Protein AF-W2T061-F1 (afdb_monomer_lite)

Radius of gyration: 16.52 Å; chains: 1; bounding box: 41×18×55 Å

Secondary structure (DSSP, 8-state):
------------TTPEE-TTSS-EE-GGGSSSSS--SSSGGGGBS-SS-STTPEEETTTTEEEPGGGTTSSS--STT-TTS---

Organism: Necator americanus (NCBI:txid51031)

Sequence (84 aa):
MYMHDYPESTCDDDEMSCPSTSLCLPPSSVCDGIVDCDTEEDEVNCEDCNRGARFCEVTKRCIPAGQLCDGIPQCPDKSDEQVG

pLDDT: mean 86.03, std 10.56, range [52.47, 94.38]

InterPro domains:
  IPR002172 Low-density lipoprotein (LDL) receptor class A repeat [PF00057] (9-46)
  IPR002172 Low-density lipoprotein (LDL) receptor class A repeat [PF00057] (48-82)
  IPR002172 Low-density lipoprotein (LDL) receptor class A repeat [PR00261] (22-43)
  IPR002172 Low-density lipoprotein (LDL) receptor class A repeat [PR00261] (60-81)
  IPR002172 Low-density lipoprotein (LDL) receptor class A repeat [PS50068] (10-47)
  IPR002172 Low-density lipoprotein (LDL) receptor class A repeat [PS50068] (48-82)
  IPR002172 Low-density lipoprotein (LDL) receptor class A repeat [SM00192] (10-48)
  IPR002172 Low-density lipoprotein (LDL) receptor class A repeat [SM00192] (49-82)
  IPR023415 Low-density lipoprotein (LDL) receptor class A, conserved site [PS01209] (24-49)
  IPR036055 LDL receptor-like superfamily [G3DSA:4.10.400.10] (7-50)
  IPR036055 LDL receptor-like superfamily [G3DSA:4.10.400.10] (51-83)
  IPR036055 LDL receptor-like superfamily [SSF57424] (10-46)
  IPR036055 LDL receptor-like superfamily [SSF57424] (49-82)
  IPR051221 Low-density lipoprotein receptor-related [PTHR22722] (8-82)

Foldseek 3Di:
DDDPDDDPLDADPQWDAQPVDSDTHHPQQAQAQDCPHPDCSSFAQDPDHHPCFDQQPVGRGTHHPVQQLPVDQPHPVSPSNDDD

Structure (mmCIF, N/CA/C/O backbone):
data_AF-W2T061-F1
#
_entry.id   AF-W2T061-F1
#
loop_
_atom_site.group_PDB
_atom_site.id
_atom_site.type_symbol
_atom_site.label_atom_id
_atom_site.label_alt_id
_atom_site.label_comp_id
_atom_site.label_asym_id
_atom_site.label_entity_id
_atom_site.label_seq_id
_atom_site.pdbx_PDB_ins_code
_atom_site.Cartn_x
_atom_site.Cartn_y
_atom_site.Cartn_z
_atom_site.occupancy
_atom_site.B_iso_or_equiv
_atom_site.auth_seq_id
_atom_site.auth_comp_id
_atom_site.auth_asym_id
_atom_site.auth_atom_id
_atom_site.pdbx_PDB_model_num
ATOM 1 N N . MET A 1 1 ? 21.432 -7.617 -41.483 1.00 59.44 1 MET A N 1
ATOM 2 C CA . MET A 1 1 ? 21.701 -7.924 -40.067 1.00 59.44 1 MET A CA 1
ATOM 3 C C . MET A 1 1 ? 22.090 -6.621 -39.399 1.00 59.44 1 MET A C 1
ATOM 5 O O . MET A 1 1 ? 23.222 -6.213 -39.584 1.00 59.44 1 MET A O 1
ATOM 9 N N . TYR A 1 2 ? 21.169 -5.939 -38.726 1.00 52.47 2 TYR A N 1
ATOM 10 C CA . TYR A 1 2 ? 21.515 -4.857 -37.801 1.00 52.47 2 TYR A CA 1
ATOM 11 C C . TYR A 1 2 ? 20.545 -4.941 -36.625 1.00 52.47 2 TYR A C 1
ATOM 13 O O . TYR A 1 2 ? 19.358 -5.188 -36.820 1.00 52.47 2 TYR A O 1
ATOM 21 N N . MET A 1 3 ? 21.137 -4.911 -35.437 1.00 59.44 3 MET A N 1
ATOM 22 C CA . MET A 1 3 ? 20.590 -5.275 -34.136 1.00 59.44 3 MET A CA 1
ATOM 23 C C . MET A 1 3 ? 19.292 -4.531 -33.813 1.00 59.44 3 MET A C 1
ATOM 25 O O . MET A 1 3 ? 19.266 -3.305 -33.843 1.00 59.44 3 MET A O 1
ATOM 29 N N . HIS A 1 4 ? 18.249 -5.275 -33.438 1.00 57.56 4 HIS A N 1
ATOM 30 C CA . HIS A 1 4 ? 17.263 -4.751 -32.499 1.00 57.56 4 HIS A CA 1
ATOM 31 C C . HIS A 1 4 ? 17.945 -4.737 -31.130 1.00 57.56 4 HIS A C 1
ATOM 33 O O . HIS A 1 4 ? 17.979 -5.743 -30.427 1.00 57.56 4 HIS A O 1
ATOM 39 N N . ASP A 1 5 ? 18.606 -3.622 -30.847 1.00 67.94 5 ASP A N 1
ATOM 40 C CA . ASP A 1 5 ? 19.125 -3.261 -29.536 1.00 67.94 5 ASP A CA 1
ATOM 41 C C . ASP A 1 5 ? 17.933 -2.993 -28.609 1.00 67.94 5 ASP A C 1
ATOM 43 O O . ASP A 1 5 ? 17.322 -1.945 -28.725 1.00 67.94 5 ASP A O 1
ATOM 47 N N . TYR A 1 6 ? 17.540 -3.968 -27.789 1.00 70.69 6 TYR A N 1
ATOM 48 C CA . TYR A 1 6 ? 16.804 -3.768 -26.533 1.00 70.69 6 TYR A CA 1
ATOM 49 C C . TYR A 1 6 ? 17.161 -4.952 -25.628 1.00 70.69 6 TYR A C 1
ATOM 51 O O . TYR A 1 6 ? 17.103 -6.110 -26.055 1.00 70.69 6 TYR A O 1
ATOM 59 N N . PRO A 1 7 ? 17.616 -4.669 -24.405 1.00 56.16 7 PRO A N 1
ATOM 60 C CA . PRO A 1 7 ? 16.640 -4.596 -23.330 1.00 56.16 7 PRO A CA 1
ATOM 61 C C . PRO A 1 7 ? 16.923 -3.385 -22.440 1.00 56.16 7 PRO A C 1
ATOM 63 O O . PRO A 1 7 ? 17.685 -3.472 -21.479 1.00 56.16 7 PRO A O 1
ATOM 66 N N . GLU A 1 8 ? 16.303 -2.250 -22.749 1.00 56.22 8 GLU A N 1
ATOM 67 C CA . GLU A 1 8 ? 16.038 -1.290 -21.682 1.00 56.22 8 GLU A CA 1
ATOM 68 C C . GLU A 1 8 ? 14.941 -1.925 -20.826 1.00 56.22 8 GLU A C 1
ATOM 70 O O . GLU A 1 8 ? 13.903 -2.328 -21.350 1.00 56.22 8 GLU A O 1
ATOM 75 N N . SER A 1 9 ? 15.205 -2.110 -19.533 1.00 64.31 9 SER A N 1
ATOM 76 C CA . SER A 1 9 ? 14.236 -2.610 -18.552 1.00 64.31 9 SER A CA 1
ATOM 77 C C . SER A 1 9 ? 13.150 -1.566 -18.298 1.00 64.31 9 SER A C 1
ATOM 79 O O . SER A 1 9 ? 13.050 -1.007 -17.209 1.00 64.31 9 SER A O 1
ATOM 81 N N . THR A 1 10 ? 12.370 -1.256 -19.322 1.00 69.94 10 THR A N 1
ATOM 82 C CA . THR A 1 10 ? 11.242 -0.343 -19.248 1.00 69.94 10 THR A CA 1
ATOM 83 C C . THR A 1 10 ? 10.009 -1.216 -19.191 1.00 69.94 10 THR A C 1
ATOM 85 O O . THR A 1 10 ? 9.713 -1.917 -20.160 1.00 69.94 10 THR A O 1
ATOM 88 N N . CYS A 1 11 ? 9.345 -1.229 -18.040 1.00 84.56 11 CYS A N 1
ATOM 89 C CA . CYS A 1 11 ? 8.000 -1.775 -17.921 1.00 84.56 11 CYS A CA 1
ATOM 90 C C . CYS A 1 11 ? 7.104 -1.260 -19.062 1.00 84.56 11 CYS A C 1
ATOM 92 O O . CYS A 1 11 ? 7.421 -0.236 -19.679 1.00 84.56 11 CYS A O 1
ATOM 94 N N . ASP A 1 12 ? 6.023 -1.977 -19.370 1.00 86.00 12 ASP A N 1
ATOM 95 C CA . ASP A 1 12 ? 5.049 -1.497 -20.355 1.00 86.00 12 ASP A CA 1
ATOM 96 C C . ASP A 1 12 ? 4.514 -0.102 -19.962 1.00 86.00 12 ASP A C 1
ATOM 98 O O . ASP A 1 12 ? 4.602 0.291 -18.799 1.00 86.00 12 ASP A O 1
ATOM 102 N N . ASP A 1 13 ? 3.975 0.662 -20.917 1.00 83.12 13 ASP A N 1
ATOM 103 C CA . ASP A 1 13 ? 3.517 2.048 -20.681 1.00 83.12 13 ASP A CA 1
ATOM 104 C C . ASP A 1 13 ? 2.459 2.125 -19.558 1.00 83.12 13 ASP A C 1
ATOM 106 O O . ASP A 1 13 ? 2.356 3.130 -18.855 1.00 83.12 13 ASP A O 1
ATOM 110 N N . ASP A 1 14 ? 1.701 1.041 -19.370 1.00 87.06 14 ASP A N 1
ATOM 111 C CA . ASP A 1 14 ? 0.695 0.895 -18.320 1.00 87.06 14 ASP A CA 1
ATOM 112 C C . ASP A 1 14 ? 1.233 0.237 -17.031 1.00 87.06 14 ASP A C 1
ATOM 114 O O . ASP A 1 14 ? 0.490 0.106 -16.065 1.00 87.06 14 ASP A O 1
ATOM 118 N N . GLU A 1 15 ? 2.492 -0.194 -16.963 1.00 91.62 15 GLU A N 1
ATOM 119 C CA . GLU A 1 15 ? 3.064 -0.872 -15.794 1.00 91.62 15 GLU A CA 1
ATOM 120 C C . GLU A 1 15 ? 3.905 0.064 -14.911 1.00 91.62 15 GLU A C 1
ATOM 122 O O . GLU A 1 15 ? 4.593 0.977 -15.368 1.00 91.62 15 GLU A O 1
ATOM 127 N N . MET A 1 16 ? 3.900 -0.208 -13.607 1.00 91.12 16 MET A N 1
ATOM 128 C CA . MET A 1 16 ? 4.707 0.503 -12.620 1.00 91.12 16 MET A CA 1
ATOM 129 C C . MET A 1 16 ? 5.980 -0.282 -12.306 1.00 91.12 16 MET A C 1
ATOM 131 O O . MET A 1 16 ? 5.926 -1.474 -12.014 1.00 91.12 16 MET A O 1
ATOM 135 N N . SER A 1 17 ? 7.135 0.381 -12.348 1.00 91.38 17 SER A N 1
ATOM 136 C CA . SER A 1 17 ? 8.413 -0.235 -11.986 1.00 91.38 17 SER A CA 1
ATOM 137 C C . SER A 1 17 ? 8.676 -0.130 -10.484 1.00 91.38 17 SER A C 1
ATOM 139 O O . SER A 1 17 ? 8.793 0.988 -9.971 1.00 91.38 17 SER A O 1
ATOM 141 N N . CYS A 1 18 ? 8.886 -1.260 -9.807 1.00 91.69 18 CYS A N 1
ATOM 142 C CA . CYS A 1 18 ? 9.372 -1.279 -8.428 1.00 91.69 18 CYS A CA 1
ATOM 143 C C . CYS A 1 18 ? 10.771 -0.630 -8.361 1.00 91.69 18 CYS A C 1
ATOM 145 O O . CYS A 1 18 ? 11.710 -1.182 -8.934 1.00 91.69 18 CYS A O 1
ATOM 147 N N . PRO A 1 19 ? 10.959 0.505 -7.664 1.00 86.12 19 PRO A N 1
ATOM 148 C CA . PRO A 1 19 ? 12.213 1.268 -7.692 1.00 86.12 19 PRO A CA 1
ATOM 149 C C . PRO A 1 19 ? 13.443 0.478 -7.228 1.00 86.12 19 PRO A C 1
ATOM 151 O O . PRO A 1 19 ? 14.554 0.695 -7.717 1.00 86.12 19 PRO A O 1
ATOM 154 N N . SER A 1 20 ? 13.250 -0.425 -6.268 1.00 85.50 20 SER A N 1
ATOM 155 C CA . SER A 1 20 ? 14.314 -1.249 -5.691 1.00 85.50 20 SER A CA 1
ATOM 156 C C . SER A 1 20 ? 14.683 -2.470 -6.540 1.00 85.50 20 SER A C 1
ATOM 158 O O . SER A 1 20 ? 15.721 -3.090 -6.293 1.00 85.50 20 SER A O 1
ATOM 160 N N . THR A 1 21 ? 13.865 -2.837 -7.530 1.00 84.19 21 THR A N 1
ATOM 161 C CA . THR A 1 21 ? 14.048 -4.053 -8.334 1.00 84.19 21 THR A CA 1
ATOM 162 C C . THR A 1 21 ? 13.835 -3.775 -9.827 1.00 84.19 21 THR A C 1
ATOM 164 O O . THR A 1 21 ? 13.793 -2.636 -10.275 1.00 84.19 21 THR A O 1
ATOM 167 N N . SER A 1 22 ? 13.783 -4.825 -10.648 1.00 85.69 22 SER A N 1
ATOM 168 C CA . SER A 1 22 ? 13.350 -4.733 -12.053 1.00 85.69 22 SER A CA 1
ATOM 169 C C . SER A 1 22 ? 11.970 -5.364 -12.251 1.00 85.69 22 SER A C 1
ATOM 171 O O . SER A 1 22 ? 11.667 -5.845 -13.341 1.00 85.69 22 SER A O 1
ATOM 173 N N . LEU A 1 23 ? 11.173 -5.439 -11.179 1.00 91.19 23 LEU A N 1
ATOM 174 C CA . LEU A 1 23 ? 9.806 -5.941 -11.222 1.00 91.19 23 LEU A CA 1
ATOM 175 C C . LEU A 1 23 ? 8.874 -4.855 -11.768 1.00 91.19 23 LEU A C 1
ATOM 177 O O . LEU A 1 23 ? 8.954 -3.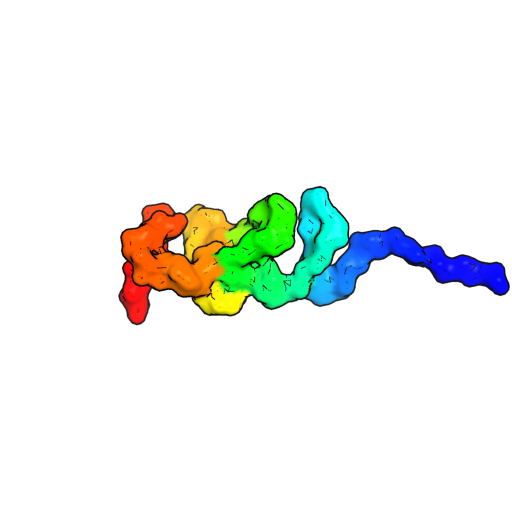699 -11.356 1.00 91.19 23 LEU A O 1
ATOM 181 N N . CYS A 1 24 ? 7.993 -5.261 -12.675 1.00 92.50 24 CYS A N 1
ATOM 182 C CA . CYS A 1 24 ? 6.935 -4.435 -13.234 1.00 92.50 24 CYS A CA 1
ATOM 183 C C . CYS A 1 24 ? 5.596 -4.942 -12.706 1.00 92.50 24 CYS A C 1
ATOM 185 O O . CYS A 1 24 ? 5.325 -6.145 -12.763 1.00 92.50 24 CYS A O 1
ATOM 187 N N . LEU A 1 25 ? 4.788 -4.035 -12.170 1.00 92.94 25 LEU A N 1
ATOM 188 C CA . LEU A 1 25 ? 3.479 -4.328 -11.610 1.00 92.94 25 LEU A CA 1
ATOM 189 C C . LEU A 1 25 ? 2.383 -3.727 -12.492 1.00 92.94 25 LEU A C 1
ATOM 191 O O . LEU A 1 25 ? 2.503 -2.576 -12.920 1.00 92.94 25 LEU A O 1
ATOM 195 N N . PRO A 1 26 ? 1.286 -4.458 -12.748 1.00 93.75 26 PRO A N 1
ATOM 196 C CA . PRO A 1 26 ? 0.131 -3.881 -13.417 1.00 93.75 26 PRO A CA 1
ATOM 197 C C . PRO A 1 26 ? -0.538 -2.828 -12.513 1.00 93.75 26 PRO A C 1
ATOM 199 O O . PRO A 1 26 ? -0.481 -2.959 -11.290 1.00 93.75 26 PRO A O 1
ATOM 202 N N . PRO A 1 27 ? -1.300 -1.863 -13.062 1.00 91.62 27 PRO A N 1
ATOM 203 C CA . PRO A 1 27 ? -1.986 -0.830 -12.275 1.00 91.62 27 PRO A CA 1
ATOM 204 C C . PRO A 1 27 ? -2.891 -1.387 -11.176 1.00 91.62 27 PRO A C 1
ATOM 206 O O . PRO A 1 27 ? -3.101 -0.757 -10.148 1.00 91.62 27 PRO A O 1
ATOM 209 N N . SER A 1 28 ? -3.442 -2.586 -11.388 1.00 92.44 28 SER A N 1
ATOM 210 C CA . SER A 1 28 ? -4.312 -3.262 -10.422 1.00 92.44 28 SER A CA 1
ATOM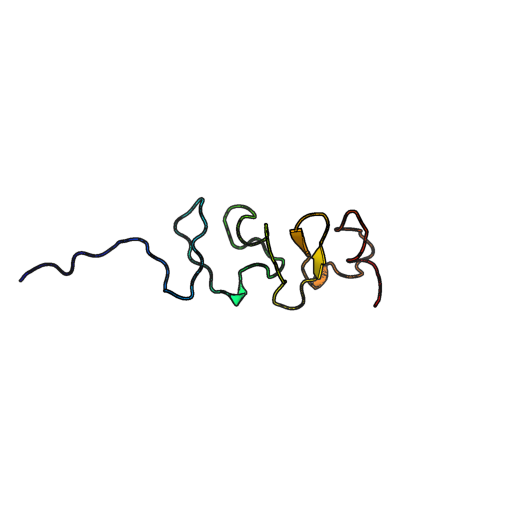 211 C C . SER A 1 28 ? -3.596 -3.804 -9.183 1.00 92.44 28 SER A C 1
ATOM 213 O O . SER A 1 28 ? -4.287 -4.251 -8.272 1.00 92.44 28 SER A O 1
ATOM 215 N N . SER A 1 29 ? -2.264 -3.854 -9.222 1.00 94.12 29 SER A N 1
ATOM 216 C CA . SER A 1 29 ? -1.359 -4.249 -8.134 1.00 94.12 29 SER A CA 1
ATOM 217 C C . SER A 1 29 ? -0.675 -3.038 -7.496 1.00 94.12 29 SER A C 1
ATOM 219 O O . SER A 1 29 ? 0.180 -3.195 -6.646 1.00 94.12 29 SER A O 1
ATOM 221 N N . VAL A 1 30 ? -1.007 -1.821 -7.932 1.00 93.38 30 VAL A N 1
ATOM 222 C CA . VAL A 1 30 ? -0.520 -0.600 -7.292 1.00 93.38 30 VAL A CA 1
ATOM 223 C C . VAL A 1 30 ? -1.608 -0.106 -6.352 1.00 93.38 30 VAL A C 1
ATOM 225 O O . VAL A 1 30 ? -2.761 0.070 -6.777 1.00 93.38 30 VAL A O 1
ATOM 228 N N . CYS A 1 31 ? -1.241 0.153 -5.098 1.00 94.38 31 CYS A N 1
ATOM 229 C CA . CYS A 1 31 ? -2.144 0.646 -4.065 1.00 94.38 31 CYS A CA 1
ATOM 230 C C . CYS A 1 31 ? -3.341 -0.288 -3.830 1.00 94.38 31 CYS A C 1
ATOM 232 O O . CYS A 1 31 ? -4.473 0.172 -3.651 1.00 94.38 31 CYS A O 1
ATOM 234 N N . ASP A 1 32 ? -3.136 -1.601 -3.893 1.00 93.62 32 ASP A N 1
ATOM 235 C CA . ASP A 1 32 ? -4.191 -2.606 -3.745 1.00 93.62 32 ASP A CA 1
ATOM 236 C C . ASP A 1 32 ? -4.263 -3.207 -2.325 1.00 93.62 32 ASP A C 1
ATOM 238 O O . ASP A 1 32 ? -5.132 -4.038 -2.029 1.00 93.62 32 ASP A O 1
ATOM 242 N N . GLY A 1 33 ? -3.409 -2.722 -1.421 1.00 90.69 33 GLY A N 1
ATOM 243 C CA . GLY A 1 33 ? -3.266 -3.173 -0.042 1.00 90.69 33 GLY A CA 1
ATOM 244 C C . GLY A 1 33 ? -2.310 -4.356 0.125 1.00 90.69 33 GLY A C 1
ATOM 245 O O . GLY A 1 33 ? -2.219 -4.893 1.236 1.00 90.69 33 GLY A O 1
ATOM 246 N N . ILE A 1 34 ? -1.631 -4.795 -0.938 1.00 92.56 34 ILE A N 1
ATOM 247 C CA . ILE A 1 34 ? -0.689 -5.914 -0.941 1.00 92.56 34 ILE A CA 1
ATOM 248 C C . ILE A 1 34 ? 0.681 -5.383 -1.341 1.00 92.56 34 ILE A C 1
ATOM 250 O O . ILE A 1 34 ? 0.821 -4.718 -2.346 1.00 92.56 34 ILE A O 1
ATOM 254 N N . VAL A 1 35 ? 1.708 -5.703 -0.555 1.00 92.94 35 VAL A N 1
ATOM 255 C CA . VAL A 1 35 ? 3.090 -5.400 -0.940 1.00 92.94 35 VAL A CA 1
ATOM 256 C C . VAL A 1 35 ? 3.530 -6.428 -1.985 1.00 92.94 35 VAL A C 1
ATOM 258 O O . VAL A 1 35 ? 3.904 -7.550 -1.628 1.00 92.94 35 VAL A O 1
ATOM 261 N N . ASP A 1 36 ? 3.420 -6.056 -3.256 1.00 94.31 36 ASP A N 1
ATOM 262 C CA . ASP A 1 36 ? 3.842 -6.819 -4.430 1.00 94.31 36 ASP A CA 1
ATOM 263 C C . ASP A 1 36 ? 5.299 -6.496 -4.828 1.00 94.31 36 ASP A C 1
ATOM 265 O O . ASP A 1 36 ? 5.983 -7.347 -5.409 1.00 94.31 36 ASP A O 1
ATOM 269 N N . CYS A 1 37 ? 5.814 -5.307 -4.489 1.00 93.56 37 CYS A N 1
ATOM 270 C CA . CYS A 1 37 ? 7.248 -5.015 -4.584 1.00 93.56 37 CYS A CA 1
ATOM 271 C C . CYS A 1 37 ? 8.048 -5.709 -3.455 1.00 93.56 37 CYS A C 1
ATOM 273 O O . CYS A 1 37 ? 7.514 -6.115 -2.425 1.00 93.56 37 CYS A O 1
ATOM 275 N N . ASP A 1 38 ? 9.377 -5.828 -3.610 1.00 92.25 38 ASP A N 1
ATOM 276 C CA . ASP A 1 38 ? 10.257 -6.365 -2.546 1.00 92.25 38 ASP A CA 1
ATOM 277 C C . ASP A 1 38 ? 10.196 -5.517 -1.258 1.00 92.25 38 ASP A C 1
ATOM 279 O O . ASP A 1 38 ? 10.489 -6.002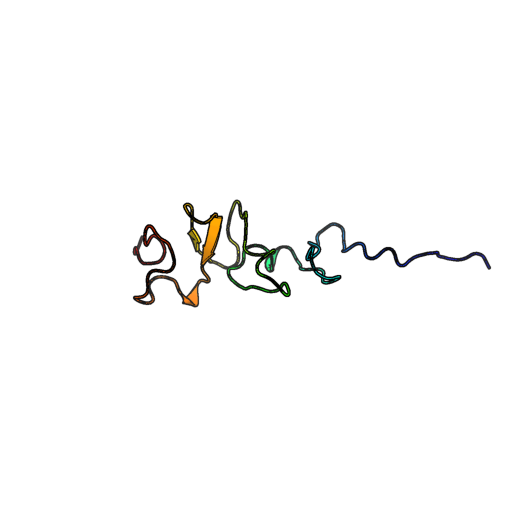 -0.159 1.00 92.25 38 ASP A O 1
ATOM 283 N N . THR A 1 39 ? 9.833 -4.240 -1.394 1.00 89.81 39 THR A N 1
ATOM 284 C CA . THR A 1 39 ? 9.506 -3.334 -0.289 1.00 89.81 39 THR A CA 1
ATOM 285 C C . THR A 1 39 ? 8.145 -2.681 -0.546 1.00 89.81 39 THR A C 1
ATOM 287 O O . THR A 1 39 ? 7.571 -2.880 -1.602 1.00 89.81 39 THR A O 1
ATOM 290 N N . GLU A 1 40 ? 7.599 -1.903 0.391 1.00 90.38 40 GLU A N 1
ATOM 291 C CA . GLU A 1 40 ? 6.226 -1.360 0.308 1.00 90.38 40 GLU A CA 1
ATOM 292 C C . GLU A 1 40 ? 6.018 -0.213 -0.707 1.00 90.38 40 GLU A C 1
ATOM 294 O O . GLU A 1 40 ? 5.104 0.588 -0.546 1.00 90.38 40 GLU A O 1
ATOM 299 N N . GLU A 1 41 ? 6.881 -0.083 -1.715 1.00 91.50 41 GLU A N 1
ATOM 300 C CA . GLU A 1 41 ? 6.906 1.043 -2.663 1.00 91.50 41 GLU A CA 1
ATOM 301 C C . GLU A 1 41 ? 5.611 1.196 -3.473 1.00 91.50 41 GLU A C 1
ATOM 303 O O . GLU A 1 41 ? 5.212 2.316 -3.785 1.00 91.50 41 GLU A O 1
ATOM 308 N N . ASP A 1 42 ? 4.963 0.083 -3.793 1.00 93.06 42 ASP A N 1
ATOM 309 C CA . ASP A 1 42 ? 3.677 -0.005 -4.484 1.00 93.06 42 ASP A CA 1
ATOM 310 C C . ASP A 1 42 ? 2.474 0.373 -3.611 1.00 93.06 42 ASP A C 1
ATOM 312 O O . ASP A 1 42 ? 1.416 0.706 -4.138 1.00 93.06 42 ASP A O 1
ATOM 316 N N . GLU A 1 43 ? 2.658 0.402 -2.290 1.00 92.94 43 GLU A N 1
ATOM 317 C CA . GLU A 1 43 ? 1.605 0.615 -1.291 1.00 92.94 43 GLU A CA 1
ATOM 318 C C . GLU A 1 43 ? 1.760 1.925 -0.500 1.00 92.94 43 GLU A C 1
ATOM 320 O O . GLU A 1 43 ? 1.044 2.171 0.483 1.00 92.94 43 GLU A O 1
ATOM 325 N N . VAL A 1 44 ? 2.694 2.786 -0.917 1.00 89.00 44 VAL A N 1
ATOM 326 C CA . VAL A 1 44 ? 2.951 4.103 -0.317 1.00 89.00 44 VAL A CA 1
ATOM 327 C C . VAL A 1 44 ? 2.663 5.238 -1.286 1.00 89.00 44 VAL A C 1
ATOM 329 O O . VAL A 1 44 ? 2.802 5.118 -2.497 1.00 89.00 44 VAL A O 1
ATOM 332 N N . ASN A 1 45 ? 2.316 6.399 -0.724 1.00 87.81 45 ASN A N 1
ATOM 333 C CA . ASN A 1 45 ? 2.024 7.614 -1.490 1.00 87.81 45 ASN A CA 1
ATOM 334 C C . ASN A 1 45 ? 0.870 7.432 -2.498 1.00 87.81 45 ASN A C 1
ATOM 336 O O . ASN A 1 45 ? 0.834 8.079 -3.543 1.00 87.81 45 ASN A O 1
ATOM 340 N N . CYS A 1 46 ? -0.087 6.574 -2.148 1.00 88.56 46 CYS A N 1
ATOM 341 C CA . CYS A 1 46 ? -1.311 6.359 -2.906 1.00 88.56 46 CYS A CA 1
ATOM 342 C C . CYS A 1 46 ? -2.224 7.592 -2.827 1.00 88.56 46 CYS A C 1
ATOM 344 O O . CYS A 1 46 ? -2.359 8.208 -1.766 1.00 88.56 46 CYS A O 1
ATOM 346 N N . GLU A 1 47 ? -2.862 7.952 -3.941 1.00 87.31 47 GLU A N 1
ATOM 347 C CA . GLU A 1 47 ? -3.939 8.956 -3.957 1.00 87.31 47 GLU A CA 1
ATOM 348 C C . GLU A 1 47 ? -5.318 8.312 -3.757 1.00 87.31 47 GLU A C 1
ATOM 350 O O . GLU A 1 47 ? -6.196 8.919 -3.147 1.00 87.31 47 GLU A O 1
ATOM 355 N N . ASP A 1 48 ? -5.481 7.077 -4.236 1.00 87.44 48 ASP A N 1
ATOM 356 C CA . ASP A 1 48 ? -6.670 6.236 -4.098 1.00 87.44 48 ASP A CA 1
ATOM 357 C C . ASP A 1 48 ? -6.240 4.760 -4.002 1.00 87.44 48 ASP A C 1
ATOM 359 O O . ASP A 1 48 ? -5.099 4.432 -4.341 1.00 87.44 48 ASP A O 1
ATOM 363 N N . CYS A 1 49 ? -7.126 3.882 -3.525 1.00 90.81 49 CYS A N 1
ATOM 364 C CA . CYS A 1 49 ? -6.821 2.462 -3.337 1.00 90.81 49 CYS A CA 1
ATOM 365 C C . CYS A 1 49 ? -7.642 1.561 -4.262 1.00 90.81 49 CYS A C 1
ATOM 367 O O . CYS A 1 49 ? -8.845 1.746 -4.452 1.00 90.81 49 CYS A O 1
ATOM 369 N N . ASN A 1 50 ? -7.000 0.514 -4.767 1.00 90.12 50 ASN A N 1
ATOM 370 C CA . ASN A 1 50 ? -7.594 -0.502 -5.621 1.00 90.12 50 ASN A CA 1
ATOM 371 C C . ASN A 1 50 ? -8.125 -1.702 -4.822 1.00 90.12 50 ASN A C 1
ATOM 373 O O . ASN A 1 50 ? -7.967 -1.812 -3.609 1.00 90.12 50 ASN A O 1
ATOM 377 N N . ARG A 1 51 ? -8.826 -2.609 -5.518 1.00 88.25 51 ARG A N 1
ATOM 378 C CA . ARG A 1 51 ? -9.317 -3.905 -4.994 1.00 88.25 51 ARG A CA 1
ATOM 379 C C . ARG A 1 51 ? -10.118 -3.845 -3.683 1.00 88.25 51 ARG A C 1
ATOM 381 O O . ARG A 1 51 ? -10.224 -4.838 -2.966 1.00 88.25 51 ARG A O 1
ATOM 388 N N . GLY A 1 52 ? -10.760 -2.712 -3.405 1.00 85.81 52 GLY A N 1
ATOM 389 C CA . GLY A 1 52 ? -11.548 -2.532 -2.184 1.00 85.81 52 GLY A CA 1
ATOM 390 C C . GLY A 1 52 ? -10.697 -2.366 -0.924 1.00 85.81 52 GLY A C 1
ATOM 391 O O . GLY A 1 52 ? -11.234 -2.487 0.176 1.00 85.81 52 GLY A O 1
ATOM 392 N N . ALA A 1 53 ? -9.399 -2.091 -1.072 1.00 90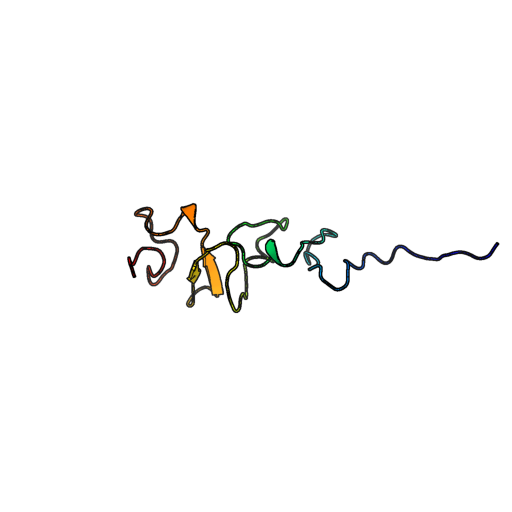.12 53 ALA A N 1
ATOM 393 C CA . ALA A 1 53 ? -8.570 -1.616 0.019 1.00 90.12 53 ALA A CA 1
ATOM 394 C C . ALA A 1 53 ? -9.043 -0.231 0.495 1.00 90.12 53 ALA A C 1
ATOM 396 O O . ALA A 1 53 ? -9.669 0.538 -0.242 1.00 90.12 53 ALA A O 1
ATOM 397 N N . ARG A 1 54 ? -8.771 0.084 1.762 1.00 89.81 54 ARG A N 1
ATOM 398 C CA . ARG A 1 54 ? -9.158 1.352 2.386 1.00 89.81 54 ARG A CA 1
ATOM 399 C C . ARG A 1 54 ? -7.967 2.284 2.453 1.00 89.81 54 ARG A C 1
ATOM 401 O O . ARG A 1 54 ? -6.923 1.922 2.992 1.00 89.81 54 ARG A O 1
ATOM 408 N N . PHE A 1 55 ? -8.156 3.504 1.968 1.00 90.50 55 PHE A N 1
ATOM 409 C CA . PHE A 1 55 ? -7.126 4.521 2.061 1.00 90.50 55 PHE A CA 1
ATOM 410 C C . PHE A 1 55 ? -6.984 5.058 3.482 1.00 90.50 55 PHE A C 1
ATOM 412 O O . PHE A 1 55 ? -7.941 5.542 4.091 1.00 90.50 55 PHE A O 1
ATOM 419 N N . CYS A 1 56 ? -5.758 4.998 3.982 1.00 90.00 56 CYS A N 1
ATOM 420 C CA . CYS A 1 56 ? -5.358 5.529 5.264 1.00 90.00 56 CYS A CA 1
ATOM 421 C C . CYS A 1 56 ? -4.786 6.938 5.08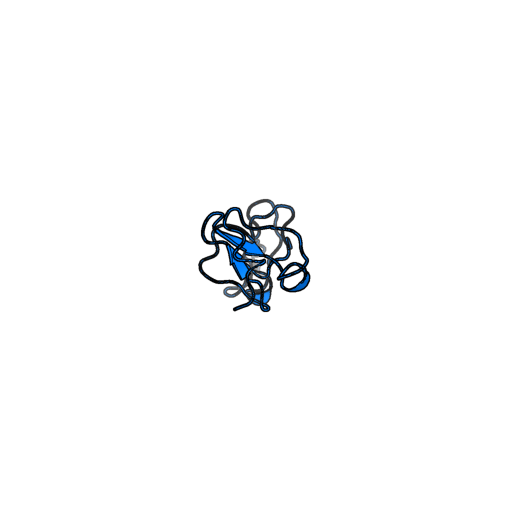6 1.00 90.00 56 CYS A C 1
ATOM 423 O O . CYS A 1 56 ? -3.619 7.100 4.727 1.00 90.00 56 CYS A O 1
ATOM 425 N N . GLU A 1 57 ? -5.584 7.980 5.333 1.00 87.69 57 GLU A N 1
ATOM 426 C CA . GLU A 1 57 ? -5.183 9.355 4.998 1.00 87.69 57 GLU A CA 1
ATOM 427 C C . GLU A 1 57 ? -3.919 9.813 5.744 1.00 87.69 57 GLU A C 1
ATOM 429 O O . GLU A 1 57 ? -3.093 10.532 5.173 1.00 87.69 57 GLU A O 1
ATOM 434 N N . VAL A 1 58 ? -3.755 9.375 6.997 1.00 87.56 58 VAL A N 1
ATOM 435 C CA . VAL A 1 58 ? -2.636 9.773 7.862 1.00 87.56 58 VAL A CA 1
ATOM 436 C C . VAL A 1 58 ? -1.311 9.174 7.391 1.00 87.56 58 VAL A C 1
ATOM 438 O O . VAL A 1 58 ? -0.289 9.856 7.430 1.00 87.56 58 VAL A O 1
ATOM 441 N N . THR A 1 59 ? -1.312 7.914 6.954 1.00 87.50 59 THR A N 1
ATOM 442 C CA . THR A 1 59 ? -0.093 7.208 6.519 1.00 87.50 59 THR A CA 1
ATOM 443 C C . THR A 1 59 ? 0.100 7.221 5.008 1.00 87.50 59 THR A C 1
ATOM 445 O O . THR A 1 59 ? 1.194 6.902 4.554 1.00 87.50 59 THR A O 1
ATOM 448 N N . LYS A 1 60 ? -0.923 7.614 4.236 1.00 89.06 60 LYS A N 1
ATOM 449 C CA . LYS A 1 60 ? -0.954 7.552 2.766 1.00 89.06 60 LYS A CA 1
ATOM 450 C C . LYS A 1 60 ? -0.719 6.133 2.232 1.00 89.06 60 LYS A C 1
ATOM 452 O O . LYS A 1 60 ? -0.010 5.954 1.244 1.00 89.06 60 LYS A O 1
ATOM 457 N N . ARG A 1 61 ? -1.306 5.143 2.914 1.00 89.44 61 ARG A N 1
ATOM 458 C CA . ARG A 1 61 ? -1.205 3.707 2.603 1.00 89.44 61 ARG A CA 1
ATOM 459 C C . ARG A 1 61 ? -2.574 3.087 2.363 1.00 89.44 61 ARG A C 1
ATOM 461 O O . ARG A 1 61 ? -3.572 3.583 2.894 1.00 89.44 61 ARG A O 1
ATOM 468 N N . CYS A 1 62 ? -2.604 1.981 1.632 1.00 91.00 62 CYS A N 1
ATOM 469 C CA . CYS A 1 62 ? -3.805 1.182 1.429 1.00 91.00 62 CYS A CA 1
ATOM 470 C C . CYS A 1 62 ? -3.841 0.000 2.403 1.00 91.00 62 CYS A C 1
ATOM 472 O O . CYS A 1 62 ? -2.883 -0.755 2.536 1.00 91.00 62 CYS A O 1
ATOM 474 N N . ILE A 1 63 ? -4.950 -0.131 3.131 1.00 89.44 63 ILE A N 1
ATOM 475 C CA . ILE A 1 63 ? -5.202 -1.257 4.033 1.00 89.44 63 ILE A CA 1
ATOM 476 C C . ILE A 1 63 ? -6.009 -2.306 3.265 1.00 89.44 63 ILE A C 1
ATOM 478 O O . ILE A 1 63 ? -7.089 -1.970 2.765 1.00 89.44 63 ILE A O 1
ATOM 482 N N . PRO A 1 64 ? -5.536 -3.558 3.154 1.00 90.88 64 PRO A N 1
ATOM 483 C CA . PRO A 1 64 ? -6.200 -4.578 2.355 1.00 90.88 64 PRO A CA 1
ATOM 484 C C . PRO A 1 64 ? -7.605 -4.873 2.878 1.00 90.88 64 PRO A C 1
ATOM 486 O O . PRO A 1 64 ? -7.855 -4.871 4.082 1.00 90.88 64 PRO A O 1
ATOM 489 N N . ALA A 1 65 ? -8.517 -5.216 1.966 1.00 89.56 65 ALA A N 1
ATOM 490 C CA . ALA A 1 65 ? -9.929 -5.456 2.277 1.00 89.56 65 ALA A CA 1
ATOM 491 C C . ALA A 1 65 ? -10.157 -6.480 3.409 1.00 89.56 65 ALA A C 1
ATOM 493 O O . ALA A 1 65 ? -11.121 -6.373 4.162 1.00 89.56 65 ALA A O 1
ATOM 494 N N . GLY A 1 66 ? -9.269 -7.472 3.543 1.00 89.44 66 GLY A N 1
ATOM 495 C CA . GLY A 1 66 ? -9.344 -8.494 4.592 1.00 89.44 66 GLY A CA 1
ATOM 496 C C . GLY A 1 66 ? -9.000 -8.006 6.004 1.00 89.44 66 GLY A C 1
ATOM 497 O O . GLY A 1 66 ? -9.264 -8.736 6.953 1.00 89.44 66 GLY A O 1
ATOM 498 N N . GLN A 1 67 ? -8.422 -6.811 6.135 1.00 91.06 67 GLN A N 1
ATOM 499 C CA . GLN A 1 67 ? -8.079 -6.164 7.407 1.00 91.06 67 GLN A CA 1
ATOM 500 C C . GLN A 1 67 ? -9.042 -5.026 7.759 1.00 91.06 67 GLN A C 1
ATOM 502 O O . GLN A 1 67 ? -8.808 -4.288 8.705 1.00 91.06 67 GLN A O 1
ATOM 507 N N . LEU A 1 68 ? -10.111 -4.845 6.983 1.00 90.75 68 LEU A N 1
ATOM 508 C CA . LEU A 1 68 ? -11.117 -3.837 7.285 1.00 90.75 68 LEU A CA 1
ATOM 509 C C . LEU A 1 68 ? -12.122 -4.406 8.276 1.00 90.75 68 LEU A C 1
ATOM 511 O O . LEU A 1 68 ? -12.724 -5.452 8.016 1.00 90.75 68 LEU A O 1
ATOM 515 N N . CYS A 1 69 ? -12.348 -3.680 9.370 1.00 90.94 69 CYS A N 1
ATOM 516 C CA . CYS A 1 69 ? -13.259 -4.077 10.440 1.00 90.94 69 CYS A CA 1
ATOM 517 C C . CYS A 1 69 ? -12.902 -5.453 11.032 1.00 90.94 69 CYS A C 1
ATOM 519 O O . CYS A 1 69 ? -13.796 -6.241 11.366 1.00 90.94 69 CYS A O 1
ATOM 521 N N . ASP A 1 70 ? -11.605 -5.758 11.136 1.00 93.06 70 ASP A N 1
ATOM 522 C CA . ASP A 1 70 ? -11.105 -7.034 11.659 1.00 93.06 70 ASP A CA 1
ATOM 523 C C . ASP A 1 70 ? -10.920 -7.018 13.192 1.00 93.06 70 ASP A C 1
ATOM 525 O O . ASP A 1 70 ? -10.615 -8.046 13.808 1.00 93.06 70 ASP A O 1
ATOM 529 N N . GLY A 1 71 ? -11.185 -5.874 13.830 1.00 92.06 71 GLY A N 1
ATOM 530 C CA . GLY A 1 71 ? -11.012 -5.641 15.260 1.00 92.06 71 GLY A CA 1
ATOM 531 C C . GLY A 1 71 ? -9.632 -5.085 15.621 1.00 92.06 71 GLY A C 1
ATOM 532 O O . GLY A 1 71 ? -9.366 -4.872 16.813 1.00 92.06 71 GLY A O 1
ATOM 533 N N . ILE A 1 72 ? -8.748 -4.880 14.642 1.00 92.88 72 ILE A N 1
ATOM 534 C CA . ILE A 1 72 ? -7.366 -4.451 14.819 1.00 92.88 72 ILE A CA 1
ATOM 535 C C . ILE A 1 72 ? -7.163 -3.133 14.051 1.00 92.88 72 ILE A C 1
ATOM 537 O O . ILE A 1 72 ? -7.307 -3.095 12.840 1.00 92.88 72 ILE A O 1
ATOM 541 N N . PRO A 1 73 ? -6.811 -2.031 14.737 1.00 91.50 73 PRO A N 1
ATOM 542 C CA . PRO A 1 73 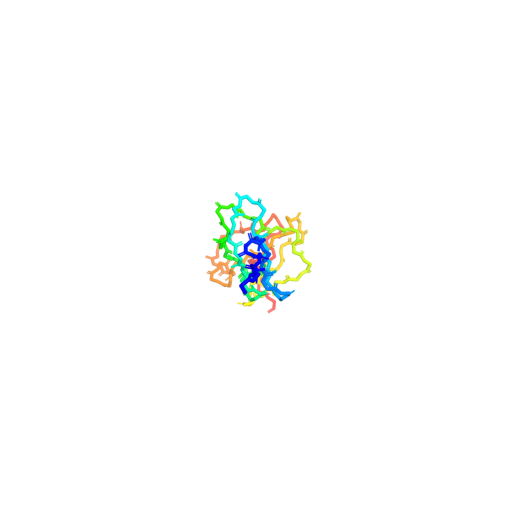? -6.631 -0.743 14.079 1.00 91.50 73 PRO A CA 1
ATOM 543 C C . PRO A 1 73 ? -5.306 -0.676 13.318 1.00 91.50 73 PRO A C 1
ATOM 545 O O . PRO A 1 73 ? -4.236 -0.609 13.935 1.00 91.50 73 PRO A O 1
ATOM 548 N N . GLN A 1 74 ? -5.402 -0.606 11.995 1.00 90.69 74 GLN A N 1
ATOM 549 C CA . GLN A 1 74 ? -4.264 -0.524 11.083 1.00 90.69 74 GLN A CA 1
ATOM 550 C C . GLN A 1 74 ? -3.950 0.932 10.741 1.00 90.69 74 GLN A C 1
ATOM 552 O O . GLN A 1 74 ? -2.782 1.304 10.587 1.00 90.69 74 GLN A O 1
ATOM 557 N N . CYS A 1 75 ? -4.976 1.790 10.700 1.00 90.56 75 CYS A N 1
ATOM 558 C CA . CYS A 1 75 ? -4.795 3.231 10.609 1.00 90.56 75 CYS A CA 1
ATOM 559 C C . CYS A 1 75 ? -4.615 3.887 11.983 1.00 90.56 75 CYS A C 1
ATOM 561 O O . CYS A 1 75 ? -5.321 3.545 12.936 1.00 90.56 75 CYS A O 1
ATOM 563 N N . PRO A 1 76 ? -3.762 4.927 12.096 1.00 91.44 76 PRO A N 1
ATOM 564 C CA . PRO A 1 76 ? -3.626 5.711 13.327 1.00 91.44 76 PRO A CA 1
ATOM 565 C C . PRO A 1 76 ? -4.947 6.328 13.807 1.00 91.44 76 PRO A C 1
ATOM 567 O O . PRO A 1 76 ? -5.197 6.437 15.008 1.00 91.44 76 PRO A O 1
ATOM 570 N N . ASP A 1 77 ? -5.794 6.728 12.862 1.00 90.00 77 ASP A N 1
ATOM 571 C CA . ASP A 1 77 ? -7.129 7.285 13.088 1.00 90.00 77 ASP A CA 1
ATOM 572 C C . ASP A 1 77 ? -8.239 6.214 13.162 1.00 90.00 77 ASP A C 1
ATOM 574 O O . ASP A 1 77 ? -9.388 6.543 13.461 1.00 90.00 77 ASP A O 1
ATOM 578 N N . LYS A 1 78 ? -7.894 4.934 12.963 1.00 90.62 78 LYS A N 1
ATOM 579 C CA . LYS A 1 78 ? -8.803 3.777 12.993 1.00 90.62 78 LYS A CA 1
ATOM 580 C C . LYS A 1 78 ? -9.919 3.817 11.941 1.00 90.62 78 LYS A C 1
ATOM 582 O O . LYS A 1 78 ? -10.986 3.247 12.163 1.00 90.62 78 LYS A O 1
ATOM 587 N N . SER A 1 79 ? -9.751 4.530 10.824 1.00 88.94 79 SER A N 1
ATOM 588 C CA . SER A 1 79 ? -10.754 4.573 9.738 1.00 88.94 79 SER A CA 1
ATOM 589 C C . SER A 1 79 ? -10.984 3.241 9.033 1.00 88.94 79 SER A C 1
ATOM 591 O O . SER A 1 79 ? -11.994 3.089 8.345 1.00 88.94 79 SER A O 1
ATOM 593 N N . ASP A 1 80 ? -10.068 2.295 9.190 1.00 89.56 80 ASP A N 1
ATOM 594 C CA . ASP A 1 80 ? -10.199 0.906 8.756 1.00 89.56 80 ASP A CA 1
ATOM 595 C C . ASP A 1 80 ? -11.177 0.099 9.632 1.00 89.56 80 ASP A C 1
ATOM 597 O O . ASP A 1 80 ? -11.859 -0.791 9.131 1.00 89.56 80 ASP A O 1
ATOM 601 N N . GLU A 1 81 ? -11.342 0.489 10.899 1.00 92.38 81 GLU A N 1
ATOM 602 C CA . GLU A 1 81 ? -12.213 -0.171 11.886 1.00 92.38 81 GLU A CA 1
ATOM 603 C C . GLU A 1 81 ? -13.599 0.475 12.021 1.00 92.38 81 GLU A C 1
ATOM 605 O O . GLU A 1 81 ? -14.457 0.031 12.791 1.00 92.38 81 GLU A O 1
ATOM 610 N N . GLN A 1 82 ? -13.830 1.568 11.300 1.00 83.44 82 GLN A N 1
ATOM 611 C CA . GLN A 1 82 ? -15.102 2.273 11.311 1.00 83.44 82 GLN A CA 1
ATOM 612 C C . GLN A 1 82 ? -16.031 1.685 10.248 1.00 83.44 82 GLN A C 1
ATOM 614 O O . GLN A 1 82 ? -15.780 1.798 9.050 1.00 83.44 82 GLN A O 1
ATOM 619 N N . VAL A 1 83 ? -17.142 1.098 10.699 1.00 66.50 83 VAL A N 1
ATOM 620 C CA . VAL A 1 83 ? -18.244 0.685 9.824 1.00 66.50 83 VAL A CA 1
ATOM 621 C C . VAL A 1 83 ? -18.905 1.950 9.270 1.00 66.50 83 VAL A C 1
ATOM 623 O O . VAL A 1 83 ? -19.475 2.731 10.036 1.00 66.50 83 VAL A O 1
ATOM 626 N N . GLY A 1 84 ? -18.774 2.166 7.961 1.00 57.16 84 GLY A N 1
ATOM 627 C CA . GLY A 1 84 ? -19.469 3.227 7.224 1.00 57.16 84 GLY A CA 1
ATOM 628 C C . GLY A 1 84 ? -20.939 2.913 6.998 1.00 57.16 84 GLY A C 1
ATOM 629 O O . GLY A 1 84 ? -21.240 1.745 6.661 1.00 57.16 84 GLY A O 1
#